Protein AF-E5VJX4-F1 (afdb_monomer)

pLDDT: mean 82.77, std 4.42, range [65.06, 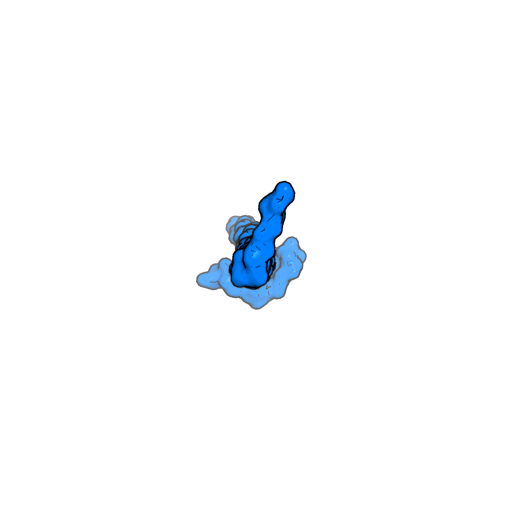88.44]

Sequence (79 aa):
MYKMSRDEKERYLYLREEMAVSDEVSRMRTAIKEGIKEGEKRGIKLTKKVFQLSQKGCTIAQIAEKCNIEESEVKEILE

Solvent-accessible surface area (backbone atoms only — not comparable to full-atom values): 4561 Å² total; per-residue (Å²): 132,92,76,77,51,75,67,56,51,51,53,52,50,52,53,50,51,53,51,51,54,52,50,52,55,49,50,54,54,48,54,52,53,51,53,50,54,52,50,51,56,51,50,54,52,50,52,54,49,51,53,56,40,50,75,71,68,52,52,65,65,60,46,17,67,75,68,74,46,55,59,66,60,55,45,68,75,73,108

Mean predicted aligned error: 10.11 Å

Nearest PDB structures (foldseek):
  2r0q-assembly1_F  TM=9.383E-01  e=3.292E-01  Staphylococcus aureus
  7bhy-assembly1_A  TM=9.254E-01  e=7.081E-01  Bacillus subtilis subsp. subtilis str. 168
  3g1c-assembly1_A-2  TM=8.272E-01  e=4.974E+00  Lachnospira eligens ATCC 27750
  3frw-assembly2_D  TM=8.044E-01  e=6.571E+00  Blautia obeum ATCC 29174
  6fal-assembly1_A  TM=7.138E-01  e=7.552E+00  Escherichia coli

Foldseek 3Di:
DDDDDPVRVVVVVVVVVVVVVVVVVVVVVVVVVVVVVVVVVVVVVLLVQLVVCVVVVDDLVVSCVVSVHDSVVSVVSVD

Structure (mmCIF, N/CA/C/O backbone):
data_AF-E5VJX4-F1
#
_entry.id   AF-E5VJX4-F1
#
loop_
_atom_site.group_PDB
_atom_site.id
_atom_site.type_symbol
_atom_site.label_atom_id
_atom_site.label_alt_id
_atom_site.label_comp_id
_atom_site.label_asym_id
_atom_site.label_entity_id
_atom_site.label_seq_id
_atom_site.pdbx_PDB_ins_code
_atom_site.Cartn_x
_atom_site.Cartn_y
_atom_site.Cartn_z
_atom_site.occupancy
_atom_site.B_iso_or_equiv
_atom_site.auth_seq_id
_atom_site.auth_comp_id
_atom_site.auth_asym_id
_atom_site.auth_atom_id
_atom_site.pdbx_PDB_model_num
ATOM 1 N N . MET A 1 1 ? 41.704 16.524 -32.664 1.00 65.06 1 MET A N 1
ATOM 2 C CA . MET A 1 1 ? 40.363 15.982 -32.343 1.00 65.06 1 MET A CA 1
ATOM 3 C C . MET A 1 1 ? 40.478 14.475 -32.225 1.00 65.06 1 MET A C 1
ATOM 5 O O . MET A 1 1 ? 40.920 13.852 -33.183 1.00 65.06 1 MET A O 1
ATOM 9 N N . TYR A 1 2 ? 40.139 13.905 -31.069 1.00 77.19 2 TYR A N 1
ATOM 10 C CA . TYR A 1 2 ? 40.103 12.452 -30.894 1.00 77.19 2 TYR A CA 1
ATOM 11 C C . TYR A 1 2 ? 38.951 11.874 -31.729 1.00 77.19 2 TYR A C 1
ATOM 13 O O . TYR A 1 2 ? 37.811 12.320 -31.595 1.00 77.19 2 TYR A O 1
ATOM 21 N N . LYS A 1 3 ? 39.247 10.935 -32.634 1.00 77.38 3 LYS A N 1
ATOM 22 C CA . LYS A 1 3 ? 38.238 10.204 -33.411 1.00 77.38 3 LYS A CA 1
ATOM 23 C C . LYS A 1 3 ? 38.162 8.795 -32.844 1.00 77.38 3 LYS A C 1
ATOM 25 O O . LYS A 1 3 ? 39.087 8.021 -33.053 1.00 77.38 3 LYS A O 1
ATOM 30 N N . MET A 1 4 ? 37.066 8.488 -32.154 1.00 78.44 4 MET A N 1
ATOM 31 C CA . MET A 1 4 ? 36.816 7.130 -31.674 1.00 78.44 4 MET A CA 1
ATOM 32 C C . MET A 1 4 ? 36.754 6.144 -32.841 1.00 78.44 4 MET A C 1
ATOM 34 O O . MET A 1 4 ? 36.101 6.426 -33.860 1.00 78.44 4 MET A O 1
ATOM 38 N N . SER A 1 5 ? 37.394 4.990 -32.655 1.00 85.44 5 SER A N 1
ATOM 39 C CA . SER A 1 5 ? 37.267 3.830 -33.533 1.00 85.44 5 SER A CA 1
ATOM 40 C C . SER A 1 5 ? 35.810 3.362 -33.601 1.00 85.44 5 SER A C 1
ATOM 42 O O . SER A 1 5 ? 34.988 3.668 -32.731 1.00 85.44 5 SER A O 1
ATOM 44 N N . ARG A 1 6 ? 35.471 2.610 -34.651 1.00 82.75 6 ARG A N 1
ATOM 45 C CA . ARG A 1 6 ? 34.138 2.018 -34.814 1.00 82.75 6 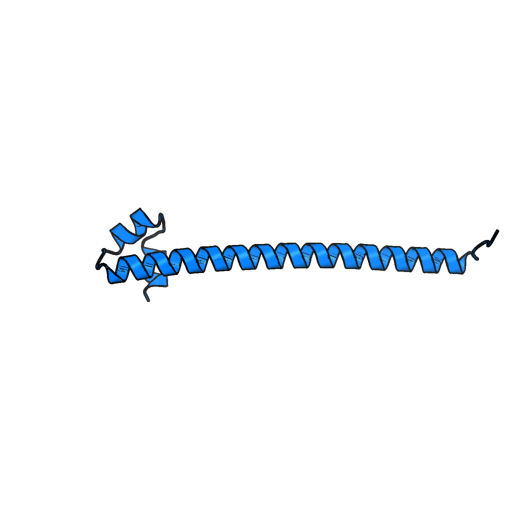ARG A CA 1
ATOM 46 C C . ARG A 1 6 ? 33.767 1.151 -33.602 1.00 82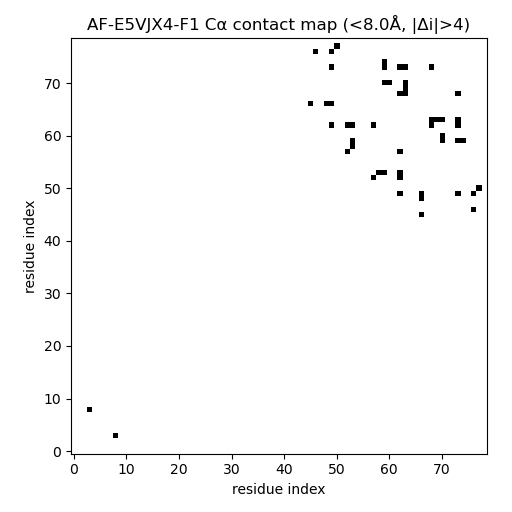.75 6 ARG A C 1
ATOM 48 O O . ARG A 1 6 ? 32.669 1.313 -33.082 1.00 82.75 6 ARG A O 1
ATOM 55 N N . ASP A 1 7 ? 34.722 0.378 -33.090 1.00 86.31 7 ASP A N 1
ATOM 56 C CA . ASP A 1 7 ? 34.533 -0.494 -31.922 1.00 86.31 7 ASP A CA 1
ATOM 57 C C . ASP A 1 7 ? 34.356 0.289 -30.612 1.00 86.31 7 ASP A C 1
ATOM 59 O O . ASP A 1 7 ? 33.585 -0.101 -29.739 1.00 86.31 7 ASP A O 1
ATOM 63 N N . GLU A 1 8 ? 35.042 1.427 -30.459 1.00 85.25 8 GLU A N 1
ATOM 64 C CA . GLU A 1 8 ? 34.882 2.292 -29.281 1.00 85.25 8 GLU A CA 1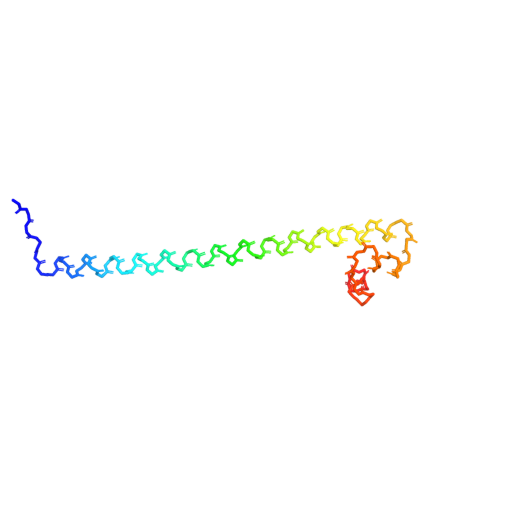
ATOM 65 C C . GLU A 1 8 ? 33.497 2.945 -29.254 1.00 85.25 8 GLU A C 1
ATOM 67 O O . GLU A 1 8 ? 32.881 3.053 -28.194 1.00 85.25 8 GLU A O 1
ATOM 72 N N . LYS A 1 9 ? 32.978 3.339 -30.425 1.00 85.06 9 LYS A N 1
ATOM 73 C CA . LYS A 1 9 ? 31.610 3.858 -30.552 1.00 85.06 9 LYS A CA 1
ATOM 74 C C . LYS A 1 9 ? 30.577 2.795 -30.211 1.00 85.06 9 LYS A C 1
ATOM 76 O O . LYS A 1 9 ? 29.612 3.104 -29.524 1.00 85.06 9 LYS A O 1
ATOM 81 N N . GLU A 1 10 ? 30.782 1.569 -30.675 1.00 86.00 10 GLU A N 1
ATOM 82 C CA . GLU A 1 10 ? 29.872 0.453 -30.423 1.00 86.00 10 GLU A CA 1
ATOM 83 C C . GLU A 1 10 ? 29.853 0.067 -28.938 1.00 86.00 10 GLU A C 1
ATOM 85 O O . GLU A 1 10 ? 28.782 -0.034 -28.344 1.00 86.00 10 GLU A O 1
ATOM 90 N N . ARG A 1 11 ? 31.024 0.006 -28.288 1.00 86.00 11 ARG A N 1
ATOM 91 C CA . ARG A 1 11 ? 31.125 -0.171 -26.828 1.00 86.00 11 ARG A CA 1
ATOM 92 C C . ARG A 1 11 ? 30.441 0.949 -26.048 1.00 86.00 11 ARG A C 1
ATOM 94 O O . ARG A 1 11 ? 29.779 0.681 -25.051 1.00 86.00 11 ARG A O 1
ATOM 101 N N . TYR A 1 12 ? 30.599 2.197 -26.486 1.00 87.56 12 TYR A N 1
ATOM 102 C CA . TYR A 1 12 ? 29.957 3.338 -25.837 1.00 87.56 12 TYR A CA 1
ATOM 103 C C . TYR A 1 12 ? 28.429 3.302 -25.980 1.00 87.56 12 TYR A C 1
ATOM 105 O O . TYR A 1 12 ? 27.716 3.605 -25.024 1.00 87.56 12 TYR A O 1
ATOM 113 N N . LEU A 1 13 ? 27.924 2.918 -27.156 1.00 86.56 13 LEU A N 1
ATOM 114 C CA . LEU A 1 13 ? 26.491 2.749 -27.401 1.00 86.56 13 LEU A CA 1
ATOM 115 C C . LEU A 1 13 ? 25.908 1.641 -26.522 1.00 86.56 13 LEU A C 1
ATOM 117 O O . LEU A 1 13 ? 24.933 1.896 -25.822 1.00 86.56 13 LEU A O 1
ATOM 121 N N . TYR A 1 14 ? 26.561 0.479 -26.474 1.00 85.69 14 TYR A N 1
ATOM 122 C CA . TYR A 1 14 ? 26.146 -0.639 -25.626 1.00 85.69 14 TYR A CA 1
ATOM 123 C C . TYR A 1 14 ? 26.092 -0.250 -24.139 1.00 85.69 14 TYR A C 1
ATOM 125 O O . TYR A 1 14 ? 25.082 -0.455 -23.472 1.00 85.69 14 TYR A O 1
ATOM 133 N N . LEU A 1 15 ? 27.139 0.410 -23.626 1.00 86.94 15 LEU A N 1
ATOM 134 C CA . LEU A 1 15 ? 27.175 0.865 -22.232 1.00 86.94 15 LEU A CA 1
ATOM 135 C C . LEU A 1 15 ? 26.062 1.881 -21.927 1.00 86.94 15 LEU A C 1
ATOM 137 O O . LEU A 1 15 ? 25.481 1.876 -20.843 1.00 86.94 15 LEU A O 1
ATOM 141 N N . ARG A 1 16 ? 25.754 2.771 -22.877 1.00 88.00 16 ARG A N 1
ATOM 142 C CA . ARG A 1 16 ? 24.664 3.743 -22.740 1.00 88.00 16 ARG A CA 1
ATOM 143 C C . ARG A 1 16 ? 23.298 3.061 -22.701 1.00 88.00 16 ARG A C 1
ATOM 145 O O . ARG A 1 16 ? 22.449 3.483 -21.919 1.00 88.00 16 ARG A O 1
ATOM 152 N N . GLU A 1 17 ? 23.092 2.044 -23.530 1.00 83.88 17 GLU A N 1
ATOM 153 C CA . GLU A 1 17 ? 21.869 1.241 -23.531 1.00 83.88 17 GLU A CA 1
ATOM 154 C C . GLU A 1 17 ? 21.710 0.483 -22.208 1.00 83.88 17 GLU A C 1
ATOM 156 O O . GLU A 1 17 ? 20.654 0.578 -21.585 1.00 83.88 17 GLU A O 1
ATOM 161 N N . GLU A 1 18 ? 22.765 -0.164 -21.702 1.00 85.69 18 GLU A N 1
ATOM 162 C CA . GLU A 1 18 ? 22.728 -0.837 -20.396 1.00 85.69 18 GLU A CA 1
ATOM 163 C C . GLU A 1 18 ? 22.421 0.127 -19.241 1.00 85.69 18 GLU A C 1
ATOM 165 O O . GLU A 1 18 ? 21.605 -0.189 -18.370 1.00 85.69 18 GLU A O 1
ATOM 170 N N . MET A 1 19 ? 23.026 1.321 -19.233 1.00 87.12 19 MET A N 1
ATOM 171 C CA . MET A 1 19 ? 22.737 2.337 -18.214 1.00 87.12 19 MET A CA 1
ATOM 172 C C . MET A 1 19 ? 21.284 2.816 -18.277 1.00 87.12 19 MET A C 1
ATOM 174 O O . MET A 1 19 ? 20.647 2.939 -17.233 1.00 87.12 19 MET A O 1
ATOM 178 N N . ALA A 1 20 ? 20.738 3.037 -19.478 1.00 83.69 20 ALA A N 1
ATOM 179 C CA . ALA A 1 20 ? 19.343 3.438 -19.644 1.00 83.69 20 ALA A CA 1
ATOM 180 C C . ALA A 1 20 ? 18.378 2.366 -19.112 1.00 83.69 20 ALA A C 1
ATOM 182 O O . ALA A 1 20 ? 17.466 2.682 -18.347 1.00 83.69 20 ALA A O 1
ATOM 183 N N . VAL A 1 21 ? 18.629 1.092 -19.433 1.00 82.25 21 VAL A N 1
ATOM 184 C CA . VAL A 1 21 ? 17.837 -0.040 -18.927 1.00 82.25 21 VAL A CA 1
ATOM 185 C C . VAL A 1 21 ? 17.931 -0.139 -17.401 1.00 82.25 21 VAL A C 1
ATOM 187 O O . VAL A 1 21 ? 16.920 -0.315 -16.718 1.00 82.25 21 VAL A O 1
ATOM 190 N N . SER A 1 22 ? 19.131 0.013 -16.835 1.00 82.88 22 SER A N 1
ATOM 191 C CA . SER A 1 22 ? 19.342 -0.016 -15.383 1.00 82.88 22 SER A CA 1
ATOM 192 C C . SER A 1 22 ? 18.609 1.120 -14.658 1.00 82.88 22 SER A C 1
ATOM 194 O O . SER A 1 22 ? 17.997 0.899 -13.603 1.00 82.88 22 SER A O 1
ATOM 196 N N . ASP A 1 23 ? 18.634 2.330 -15.216 1.00 84.88 23 ASP A N 1
ATOM 197 C CA . ASP A 1 23 ? 17.935 3.492 -14.667 1.00 84.88 23 ASP A CA 1
ATOM 198 C C . ASP A 1 23 ? 16.415 3.301 -14.692 1.00 84.88 23 ASP A C 1
ATOM 200 O O . ASP A 1 23 ? 15.741 3.579 -13.695 1.00 84.88 23 ASP A O 1
ATOM 204 N N . GLU A 1 24 ? 15.860 2.778 -15.787 1.00 82.81 24 GLU A N 1
ATOM 205 C CA . GLU A 1 24 ? 14.429 2.472 -15.899 1.00 82.81 24 GLU A CA 1
ATOM 206 C C . GLU A 1 24 ? 13.988 1.428 -14.866 1.00 82.81 24 GLU A C 1
ATOM 208 O O . GLU A 1 24 ? 13.029 1.653 -14.119 1.00 82.81 24 GLU A O 1
ATOM 213 N N . VAL A 1 25 ? 14.739 0.331 -14.732 1.00 85.38 25 VAL A N 1
ATOM 214 C CA . VAL A 1 25 ? 14.476 -0.708 -13.723 1.00 85.38 25 VAL A CA 1
ATOM 215 C C . VAL A 1 25 ? 14.539 -0.128 -12.309 1.00 85.38 25 VAL A C 1
ATOM 217 O O . VAL A 1 25 ? 13.707 -0.454 -11.455 1.00 85.38 25 VAL A O 1
ATOM 220 N N . SER A 1 26 ? 15.500 0.754 -12.042 1.00 82.94 26 SER A N 1
ATOM 221 C CA . SER A 1 26 ? 15.661 1.394 -10.735 1.00 82.94 26 SER A CA 1
ATOM 222 C C . SER A 1 26 ? 14.504 2.341 -10.407 1.00 82.94 26 SER A C 1
ATOM 224 O O . SER A 1 26 ? 14.000 2.324 -9.278 1.00 82.94 26 SER A O 1
ATOM 226 N N . ARG A 1 27 ? 14.013 3.110 -11.388 1.00 84.88 27 ARG A N 1
ATOM 227 C CA . ARG A 1 27 ? 12.817 3.957 -11.233 1.00 84.88 27 ARG A CA 1
ATOM 228 C C . ARG A 1 27 ? 11.577 3.127 -10.934 1.00 84.88 27 ARG A C 1
ATOM 230 O O . ARG A 1 27 ? 10.881 3.417 -9.963 1.00 84.88 27 ARG A O 1
ATOM 237 N N . MET A 1 28 ? 11.339 2.062 -11.700 1.00 85.38 28 MET A N 1
ATOM 238 C CA . MET A 1 28 ? 10.193 1.175 -11.478 1.00 85.38 28 MET A CA 1
ATOM 239 C C . MET A 1 28 ? 10.237 0.532 -10.089 1.00 85.38 28 MET A C 1
ATOM 241 O O . MET A 1 28 ? 9.244 0.550 -9.363 1.00 85.38 28 MET A O 1
ATOM 245 N N . ARG A 1 29 ? 11.403 0.025 -9.668 1.00 85.31 29 ARG A N 1
ATOM 246 C CA . ARG A 1 29 ? 11.588 -0.537 -8.319 1.00 85.31 29 ARG A CA 1
ATOM 247 C C . ARG A 1 29 ? 11.308 0.486 -7.222 1.00 85.31 29 ARG A C 1
ATOM 249 O O . ARG A 1 29 ? 10.754 0.121 -6.187 1.00 85.31 29 ARG A O 1
ATOM 256 N N . THR A 1 30 ? 11.699 1.740 -7.428 1.00 85.44 30 THR A N 1
ATOM 257 C CA . THR A 1 30 ? 11.471 2.816 -6.457 1.00 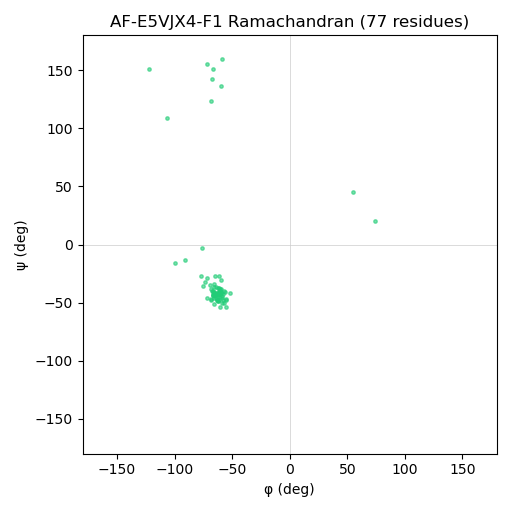85.44 30 THR A CA 1
ATOM 258 C C . THR A 1 30 ? 9.987 3.146 -6.354 1.00 85.44 30 THR A C 1
ATOM 260 O O . THR A 1 30 ? 9.455 3.124 -5.248 1.00 85.44 30 THR A O 1
ATOM 263 N N . ALA A 1 31 ? 9.298 3.313 -7.485 1.00 86.75 31 ALA A N 1
ATOM 264 C CA . ALA A 1 31 ? 7.857 3.559 -7.518 1.00 86.75 31 ALA A CA 1
ATOM 265 C C . ALA A 1 31 ? 7.059 2.437 -6.829 1.00 86.75 31 ALA A C 1
ATOM 267 O O . ALA A 1 31 ? 6.165 2.708 -6.029 1.00 86.75 31 ALA A O 1
ATOM 268 N N . ILE A 1 32 ? 7.427 1.171 -7.064 1.00 87.06 32 ILE A N 1
ATOM 269 C CA . ILE A 1 32 ? 6.802 0.023 -6.389 1.00 87.06 32 ILE A CA 1
ATOM 270 C C . ILE A 1 32 ? 7.045 0.087 -4.876 1.00 87.06 32 ILE A C 1
ATOM 272 O O . ILE A 1 32 ? 6.109 -0.055 -4.091 1.00 87.06 32 ILE A O 1
ATOM 276 N N . LYS A 1 33 ? 8.290 0.327 -4.445 1.00 88.38 33 LYS A N 1
ATOM 277 C CA . LYS A 1 33 ? 8.630 0.429 -3.016 1.00 88.38 33 LYS A CA 1
ATOM 278 C C . LYS A 1 33 ? 7.888 1.569 -2.322 1.00 88.38 33 LYS A C 1
ATOM 280 O O . LYS A 1 33 ? 7.476 1.408 -1.177 1.00 88.38 33 LYS A O 1
ATOM 285 N N . GLU A 1 34 ? 7.743 2.712 -2.981 1.00 86.19 34 GLU A N 1
ATOM 286 C CA . GLU A 1 34 ? 6.992 3.849 -2.448 1.00 86.19 34 GLU A CA 1
ATOM 287 C C . GLU A 1 34 ? 5.499 3.533 -2.342 1.00 86.19 34 GLU A C 1
ATOM 289 O O . GLU A 1 34 ? 4.916 3.765 -1.283 1.00 86.19 34 GLU A O 1
ATOM 294 N N . GLY A 1 35 ? 4.913 2.901 -3.363 1.00 86.75 35 GLY A N 1
ATOM 295 C CA . GLY A 1 35 ? 3.523 2.440 -3.331 1.00 86.75 35 GLY A CA 1
ATOM 296 C C . GLY A 1 35 ? 3.243 1.461 -2.186 1.00 86.75 35 GLY A C 1
ATOM 297 O O . GLY A 1 35 ? 2.271 1.637 -1.452 1.00 86.75 35 GLY A O 1
ATOM 298 N N . ILE A 1 36 ? 4.132 0.484 -1.965 1.00 88.44 36 ILE A N 1
ATOM 299 C CA . ILE A 1 36 ? 4.025 -0.462 -0.839 1.00 88.44 36 ILE A CA 1
ATOM 300 C C . ILE A 1 36 ? 4.107 0.284 0.498 1.00 88.44 36 ILE A C 1
ATOM 302 O O . ILE A 1 36 ? 3.238 0.112 1.350 1.00 88.44 36 ILE A O 1
ATOM 306 N N . LYS A 1 37 ? 5.094 1.175 0.669 1.00 88.06 37 LYS A N 1
ATOM 307 C CA . LYS A 1 37 ? 5.247 1.970 1.900 1.00 88.06 37 LYS A CA 1
ATOM 308 C C . LYS A 1 37 ? 4.035 2.855 2.186 1.00 88.06 37 LYS A C 1
ATOM 310 O O . LYS A 1 37 ? 3.679 3.052 3.350 1.00 88.06 37 LYS A O 1
ATOM 315 N N . GLU A 1 38 ? 3.420 3.440 1.161 1.00 86.88 38 GLU A N 1
ATOM 316 C CA . GLU A 1 38 ? 2.182 4.198 1.332 1.00 86.88 38 GLU A CA 1
ATOM 317 C C . GLU A 1 38 ? 1.015 3.304 1.744 1.00 86.88 38 GLU A C 1
ATOM 319 O O . GLU A 1 38 ? 0.277 3.671 2.663 1.00 86.88 38 GLU A O 1
ATOM 324 N N . GLY A 1 39 ? 0.873 2.136 1.113 1.00 86.38 39 GLY A N 1
ATOM 325 C CA . GLY A 1 39 ? -0.132 1.134 1.462 1.00 86.38 39 GLY A CA 1
ATOM 326 C C . GLY A 1 39 ? -0.016 0.690 2.920 1.00 86.38 39 GLY A C 1
ATOM 327 O O . GLY A 1 39 ? -0.984 0.798 3.672 1.00 86.38 39 GLY A O 1
ATOM 328 N N . GLU A 1 40 ? 1.187 0.314 3.359 1.00 86.50 40 GLU A N 1
ATOM 329 C CA . GLU A 1 40 ? 1.471 -0.073 4.747 1.00 86.50 40 GLU A CA 1
ATOM 330 C C . GLU A 1 40 ? 1.132 1.050 5.734 1.00 86.50 40 GLU A C 1
ATOM 332 O O . GLU A 1 40 ? 0.453 0.827 6.737 1.00 86.50 40 GLU A O 1
ATOM 337 N N . LYS A 1 41 ? 1.537 2.294 5.443 1.00 87.56 41 LYS A N 1
ATOM 338 C CA . LYS A 1 41 ? 1.210 3.446 6.299 1.00 87.56 41 LYS A CA 1
ATOM 339 C C . LYS A 1 41 ? -0.295 3.684 6.409 1.00 87.56 41 LYS A C 1
ATOM 341 O O . LYS A 1 41 ? -0.758 4.096 7.477 1.00 87.56 41 LYS A O 1
ATOM 346 N N . ARG A 1 42 ? -1.053 3.491 5.324 1.00 84.88 42 ARG A N 1
ATOM 347 C CA . ARG A 1 42 ? -2.519 3.614 5.337 1.00 84.88 42 ARG A CA 1
ATOM 348 C C . ARG A 1 42 ? -3.139 2.484 6.157 1.00 84.88 42 ARG A C 1
ATOM 350 O O . ARG A 1 42 ? -3.917 2.792 7.057 1.00 84.88 42 ARG A O 1
ATOM 357 N N . GLY A 1 43 ? -2.713 1.239 5.940 1.00 86.25 43 GLY A N 1
ATOM 358 C CA . GLY A 1 43 ? -3.152 0.072 6.712 1.00 86.25 43 GLY A CA 1
ATOM 359 C C . GLY A 1 43 ? -2.929 0.253 8.214 1.00 86.25 43 GLY A C 1
ATOM 360 O O . GLY A 1 43 ? -3.884 0.244 8.983 1.00 86.25 43 GLY A O 1
ATOM 361 N N . ILE A 1 44 ? -1.702 0.586 8.632 1.00 86.44 44 ILE A N 1
ATOM 362 C CA . ILE A 1 44 ? -1.360 0.810 10.049 1.00 86.44 44 ILE A CA 1
ATOM 363 C C . ILE A 1 44 ? -2.232 1.907 10.680 1.00 86.44 44 ILE A C 1
ATOM 365 O O . ILE A 1 44 ? -2.659 1.784 11.829 1.00 86.44 44 ILE A O 1
ATOM 369 N N . LYS A 1 45 ? -2.513 2.998 9.954 1.00 87.62 45 LYS A N 1
ATOM 370 C CA . LYS A 1 45 ? -3.392 4.070 10.453 1.00 87.62 45 LYS A CA 1
ATOM 371 C C . LYS A 1 45 ? -4.832 3.594 10.641 1.00 87.62 45 LYS A C 1
ATOM 373 O O . LYS A 1 45 ? -5.450 3.995 11.628 1.00 87.62 45 LYS A O 1
ATOM 378 N N . LEU A 1 46 ? -5.359 2.794 9.715 1.00 84.75 46 LEU A N 1
ATOM 379 C CA . LEU A 1 46 ? -6.708 2.232 9.810 1.00 84.75 46 LEU A CA 1
ATOM 380 C C . LEU A 1 46 ? -6.798 1.266 10.991 1.00 84.75 46 LEU A C 1
ATOM 382 O O . LEU A 1 46 ? -7.611 1.492 11.884 1.00 84.75 46 LEU A O 1
ATOM 386 N N . THR A 1 47 ? -5.879 0.305 11.087 1.00 84.75 47 THR A N 1
ATOM 387 C CA . THR A 1 47 ? -5.791 -0.639 12.209 1.00 84.75 47 THR A CA 1
ATOM 388 C C . THR A 1 47 ? -5.692 0.092 13.547 1.00 84.75 47 THR A C 1
ATOM 390 O O . THR A 1 47 ? -6.454 -0.182 14.470 1.00 84.7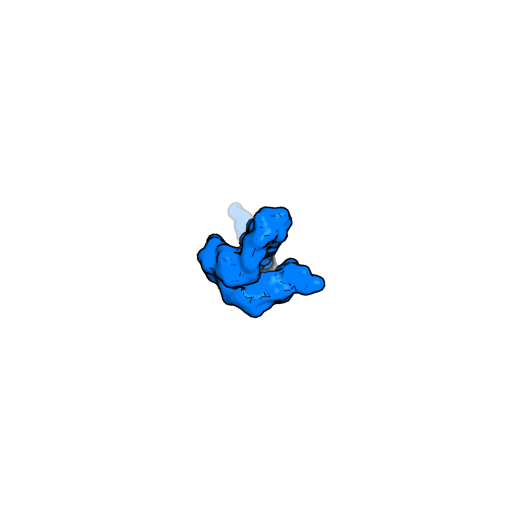5 47 THR A O 1
ATOM 393 N N . LYS A 1 48 ? -4.830 1.113 13.655 1.00 87.25 48 LYS A N 1
ATOM 394 C CA . LYS A 1 48 ? -4.702 1.911 14.884 1.00 87.25 48 LYS A CA 1
ATOM 395 C C . LYS A 1 48 ? -6.007 2.617 15.266 1.00 87.25 48 LYS A C 1
ATOM 397 O O . LYS A 1 48 ? -6.328 2.677 16.452 1.00 87.25 48 LYS A O 1
ATOM 402 N N . LYS A 1 49 ? -6.758 3.151 14.296 1.00 85.00 49 LYS A N 1
ATOM 403 C CA . LYS A 1 49 ? -8.078 3.752 14.550 1.00 85.00 49 LYS A CA 1
ATOM 404 C C . LYS A 1 49 ? -9.093 2.704 15.008 1.00 85.00 49 LYS A C 1
ATOM 406 O O . LYS A 1 49 ? -9.795 2.963 15.981 1.00 85.00 49 LYS A O 1
ATOM 411 N N . VAL A 1 50 ? -9.132 1.538 14.360 1.00 84.56 50 VAL A N 1
ATOM 412 C CA . VAL A 1 50 ? -10.011 0.417 14.730 1.00 84.56 50 VAL A CA 1
ATOM 413 C C . VAL A 1 50 ? -9.734 -0.030 16.167 1.00 84.56 50 VAL A C 1
ATOM 415 O O . VAL A 1 50 ? -10.649 -0.024 16.987 1.00 84.56 50 VAL A O 1
ATOM 418 N N . PHE A 1 51 ? -8.470 -0.269 16.531 1.00 84.00 51 PHE A N 1
ATOM 419 C CA . PHE A 1 51 ? -8.089 -0.615 17.906 1.00 84.00 51 PHE A CA 1
ATOM 420 C C . PHE A 1 51 ? -8.465 0.472 18.922 1.00 84.00 51 PHE A C 1
ATOM 422 O O . PHE A 1 51 ? -8.956 0.163 20.006 1.00 84.00 51 PHE A O 1
ATOM 429 N N . GLN A 1 52 ? -8.272 1.754 18.590 1.00 85.56 52 GLN A N 1
ATOM 430 C CA . GLN A 1 52 ? -8.675 2.860 19.466 1.00 85.56 52 GLN A CA 1
ATOM 431 C C . GLN A 1 52 ? -10.191 2.928 19.677 1.00 85.56 52 GLN A C 1
ATOM 433 O O . GLN A 1 52 ? -10.635 3.291 20.764 1.00 85.56 52 GLN A O 1
ATOM 438 N N . LEU A 1 53 ? -10.989 2.626 18.653 1.00 83.62 53 LEU A N 1
ATOM 439 C CA . LEU A 1 53 ? -12.447 2.594 18.765 1.00 83.62 53 LEU A CA 1
ATOM 440 C C . LEU A 1 53 ? -12.927 1.343 19.512 1.00 83.62 53 LEU A C 1
ATOM 442 O O . LEU A 1 53 ? -13.841 1.448 20.326 1.00 83.62 53 LEU A O 1
ATOM 446 N N . SER A 1 54 ? -12.258 0.204 19.319 1.00 81.00 54 SER A N 1
ATOM 447 C CA . SER A 1 54 ? -12.521 -1.026 20.068 1.00 81.00 54 SER A CA 1
ATOM 448 C C . SER A 1 54 ? -12.245 -0.849 21.564 1.00 81.00 54 SER A C 1
ATOM 450 O O . SER A 1 54 ? -13.064 -1.240 22.388 1.00 81.00 54 SER A O 1
ATOM 452 N N . GLN A 1 55 ? -11.144 -0.187 21.942 1.00 82.50 55 GLN A N 1
ATOM 453 C CA . GLN A 1 55 ? -10.843 0.124 23.350 1.00 82.50 55 GLN A CA 1
ATOM 454 C C . GLN A 1 55 ? -11.858 1.081 23.988 1.00 82.50 55 GLN A C 1
ATOM 456 O O . GLN A 1 55 ? -12.069 1.041 25.196 1.00 82.50 55 GLN A O 1
ATOM 461 N N . LYS A 1 56 ? -12.506 1.937 23.189 1.00 83.69 56 LYS A N 1
ATOM 462 C CA . LYS A 1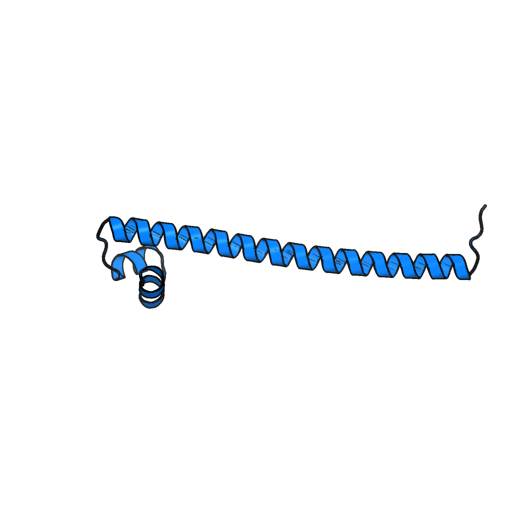 56 ? -13.591 2.814 23.656 1.00 83.69 56 LYS A CA 1
ATOM 463 C C . LYS A 1 56 ? -14.918 2.070 23.858 1.00 83.69 56 LYS A C 1
ATOM 465 O O . LYS A 1 56 ? -15.881 2.700 24.282 1.00 83.69 56 LYS A O 1
ATOM 470 N N . GLY A 1 57 ? -14.982 0.771 23.552 1.00 80.50 57 GLY A N 1
ATOM 471 C CA . GLY A 1 57 ? -16.199 -0.033 23.652 1.00 80.50 57 GLY A CA 1
ATOM 472 C C . GLY A 1 57 ? -17.219 0.242 22.543 1.00 80.50 57 GLY A C 1
ATOM 473 O O . GLY A 1 57 ? -18.400 -0.041 22.726 1.00 80.50 57 GLY A O 1
ATOM 474 N N . CYS A 1 58 ? -16.800 0.819 21.407 1.00 76.44 58 CYS A N 1
ATOM 475 C CA . CYS A 1 58 ? -17.682 0.974 20.247 1.00 76.44 58 CYS A CA 1
ATOM 476 C C . CYS A 1 58 ? -18.019 -0.395 19.639 1.00 76.44 58 CYS A C 1
ATOM 478 O O . CYS A 1 58 ? -17.165 -1.276 19.559 1.00 76.44 58 CYS A O 1
ATOM 480 N N . THR A 1 59 ? -19.257 -0.560 19.173 1.00 79.94 59 THR A N 1
ATOM 481 C CA . THR A 1 59 ? -19.689 -1.776 18.471 1.00 79.94 59 THR A CA 1
ATOM 482 C C . THR A 1 59 ? -19.070 -1.853 17.075 1.00 79.94 59 THR A C 1
ATOM 484 O O . THR A 1 59 ? -18.746 -0.829 16.473 1.00 79.94 59 THR A O 1
ATOM 487 N N . ILE A 1 60 ? -18.943 -3.070 16.538 1.00 77.62 60 ILE A N 1
ATOM 488 C CA . ILE A 1 60 ? -18.345 -3.349 15.218 1.00 77.62 60 ILE A CA 1
ATOM 489 C C . ILE A 1 60 ? -18.996 -2.489 14.118 1.00 77.62 60 ILE A C 1
ATOM 491 O O . ILE A 1 60 ? -18.284 -1.869 13.333 1.00 77.62 60 ILE A O 1
ATOM 495 N N . ALA A 1 61 ? -20.325 -2.336 14.147 1.00 77.44 61 ALA A N 1
ATOM 496 C CA . ALA A 1 61 ? -21.077 -1.486 13.218 1.00 77.44 61 ALA A CA 1
ATOM 497 C C . ALA A 1 61 ? -20.678 0.004 13.288 1.00 77.44 61 ALA A C 1
ATOM 499 O O . ALA A 1 61 ? -20.511 0.660 12.264 1.00 77.44 61 ALA A O 1
ATOM 500 N N . GLN A 1 62 ? -20.448 0.548 14.490 1.00 78.50 62 GLN A N 1
ATOM 501 C CA . GLN A 1 62 ? -20.010 1.943 14.655 1.00 78.50 62 GLN A CA 1
ATOM 502 C C . GLN A 1 62 ? -18.560 2.160 14.209 1.00 78.50 62 GLN A C 1
ATOM 504 O O . GLN A 1 62 ? -18.184 3.271 13.831 1.00 78.50 62 GLN A O 1
ATOM 509 N N . ILE A 1 63 ? -17.722 1.125 14.303 1.00 80.12 63 ILE A N 1
ATOM 510 C CA . ILE A 1 63 ? -16.345 1.163 13.804 1.00 80.12 63 ILE A CA 1
ATOM 511 C C . ILE A 1 63 ? -16.355 1.135 12.276 1.00 80.12 63 ILE A C 1
ATOM 513 O O . ILE A 1 63 ? -15.693 1.973 11.669 1.00 80.12 63 ILE A O 1
ATOM 517 N N . ALA A 1 64 ? -17.146 0.243 11.676 1.00 79.81 64 ALA A N 1
ATOM 518 C CA . ALA A 1 64 ? -17.346 0.152 10.232 1.00 79.81 64 ALA A CA 1
ATOM 519 C C . ALA A 1 64 ? -17.829 1.489 9.646 1.00 79.81 64 ALA A C 1
ATOM 521 O O . ALA A 1 64 ? -17.214 2.016 8.722 1.00 79.81 64 ALA A O 1
ATOM 522 N N . GLU A 1 65 ? -18.832 2.116 10.266 1.00 80.56 65 GLU A N 1
ATOM 523 C CA . GLU A 1 65 ? -19.368 3.412 9.834 1.00 80.56 65 GLU A CA 1
ATOM 524 C C . GLU A 1 65 ? -18.344 4.558 9.974 1.00 80.56 65 GLU A C 1
ATOM 526 O O . GLU A 1 65 ? -18.182 5.378 9.072 1.00 80.56 65 GLU A O 1
ATOM 531 N N . LYS A 1 66 ? -17.581 4.606 11.077 1.00 79.94 66 LY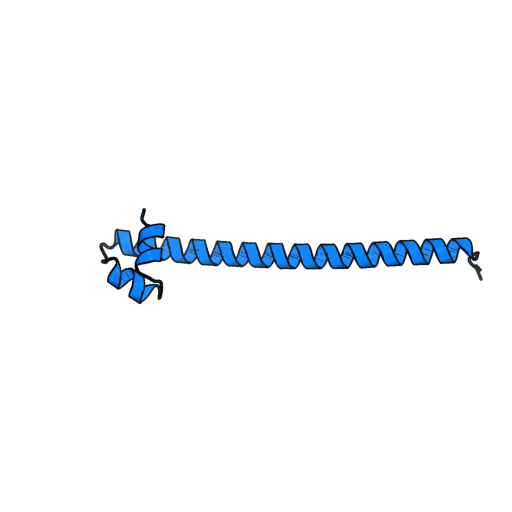S A N 1
ATOM 532 C CA . LYS A 1 66 ? -16.560 5.652 11.300 1.00 79.94 66 LYS A CA 1
ATOM 533 C C . LYS A 1 66 ? -15.309 5.482 10.448 1.00 79.94 66 LYS A C 1
ATOM 535 O O . LYS A 1 66 ? -14.639 6.470 10.138 1.00 79.94 66 LYS A O 1
ATOM 540 N N . CYS A 1 67 ? -14.935 4.243 10.156 1.00 76.25 67 CYS A N 1
ATOM 541 C CA . CYS A 1 67 ? -13.771 3.934 9.341 1.00 76.25 67 CYS A CA 1
ATOM 542 C C . CYS A 1 67 ? -14.120 3.826 7.850 1.00 76.25 67 CYS A C 1
ATOM 544 O O . CYS A 1 67 ? -13.200 3.909 7.040 1.00 76.25 67 CYS A O 1
ATOM 546 N N . ASN A 1 68 ? -15.409 3.750 7.502 1.00 79.94 68 ASN A N 1
ATOM 547 C CA . ASN A 1 68 ? -15.927 3.505 6.156 1.00 79.94 68 ASN A CA 1
ATOM 548 C C . ASN A 1 68 ? -15.344 2.218 5.544 1.00 79.94 68 ASN A C 1
ATOM 550 O O . ASN A 1 68 ? -14.869 2.212 4.410 1.00 79.94 68 ASN A O 1
ATOM 554 N N . ILE A 1 69 ? -15.323 1.170 6.367 1.00 79.12 69 ILE A N 1
ATOM 555 C CA . ILE A 1 69 ? -14.767 -0.165 6.111 1.00 79.12 69 ILE A CA 1
ATOM 556 C C . ILE A 1 69 ? -15.918 -1.166 6.306 1.00 79.12 69 ILE A C 1
ATOM 558 O O . ILE A 1 69 ? -16.824 -0.889 7.098 1.00 79.12 69 ILE A O 1
ATOM 562 N N . GLU A 1 70 ? -15.909 -2.313 5.626 1.00 79.19 70 GLU A N 1
ATOM 563 C CA . GLU A 1 70 ? -16.909 -3.354 5.882 1.00 79.19 70 GLU A CA 1
ATOM 564 C C . GLU A 1 70 ? -16.776 -3.974 7.287 1.00 79.19 70 GLU A C 1
ATOM 566 O O . GLU A 1 70 ? -15.692 -4.070 7.865 1.00 79.19 70 GLU A O 1
ATOM 571 N N . GLU A 1 71 ? -17.891 -4.452 7.850 1.00 77.00 71 GLU A N 1
ATOM 572 C CA . GLU A 1 71 ? -17.883 -5.155 9.143 1.00 77.00 71 GLU A CA 1
ATOM 573 C C . GLU A 1 71 ? -17.046 -6.448 9.117 1.00 77.00 71 GLU A C 1
ATOM 575 O O . GLU A 1 71 ? -16.536 -6.867 10.156 1.00 77.00 71 GLU A O 1
ATOM 580 N N . SER A 1 72 ? -16.907 -7.070 7.943 1.00 75.88 72 SER A N 1
ATOM 581 C CA . SER A 1 72 ? -16.030 -8.216 7.661 1.00 75.88 72 SER A CA 1
ATOM 582 C C . SER A 1 72 ? -14.563 -7.863 7.916 1.00 75.88 72 SER A C 1
ATOM 584 O O . SER A 1 72 ? -13.911 -8.502 8.735 1.00 75.88 72 SER A O 1
ATOM 586 N N . GLU A 1 73 ? -14.073 -6.788 7.305 1.00 77.38 73 GLU A N 1
ATOM 587 C CA . GLU A 1 73 ? -12.701 -6.298 7.468 1.00 77.38 73 GLU A CA 1
ATOM 588 C C . GLU A 1 73 ? -12.437 -5.807 8.904 1.00 77.38 73 GLU A C 1
ATOM 590 O O . GLU A 1 73 ? -11.347 -5.988 9.441 1.00 77.38 73 GLU A O 1
ATOM 595 N N . VAL A 1 74 ? -13.432 -5.219 9.582 1.00 77.56 74 VAL A N 1
ATOM 596 C CA . VAL A 1 74 ? -13.294 -4.854 11.006 1.00 77.56 74 VAL A CA 1
ATOM 597 C C . VAL A 1 74 ? -13.144 -6.096 11.889 1.00 77.56 74 VAL A C 1
ATOM 599 O O . VAL A 1 74 ? -12.381 -6.049 12.854 1.00 77.56 74 VAL A O 1
ATOM 602 N N . LYS A 1 75 ? -13.837 -7.199 11.572 1.00 78.62 75 LYS A N 1
ATOM 603 C CA . LYS A 1 75 ? -13.643 -8.485 12.259 1.00 78.62 75 LYS A CA 1
ATOM 604 C C . LYS A 1 75 ? -12.254 -9.053 11.986 1.00 78.62 75 LYS A C 1
ATOM 606 O O . LYS A 1 75 ? -11.581 -9.377 12.951 1.00 78.62 75 LYS A O 1
ATOM 611 N N . GLU A 1 76 ? -11.791 -9.060 10.737 1.00 80.62 76 GLU A N 1
ATOM 612 C CA . GLU A 1 76 ? -10.433 -9.519 10.389 1.00 80.62 76 GLU A CA 1
ATOM 613 C C . GLU A 1 76 ? -9.322 -8.715 11.085 1.00 80.62 76 GLU A C 1
ATOM 615 O O . GLU A 1 76 ? -8.253 -9.244 11.364 1.00 80.62 76 GLU A O 1
ATOM 620 N N . ILE A 1 77 ? -9.549 -7.429 11.377 1.00 77.81 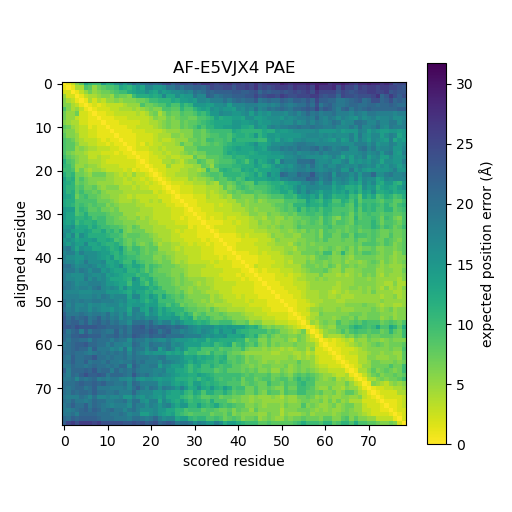77 ILE A N 1
ATOM 621 C CA . ILE A 1 77 ? -8.582 -6.588 12.101 1.00 77.81 77 ILE A CA 1
ATOM 622 C C . ILE A 1 77 ? -8.569 -6.877 13.615 1.00 77.81 77 ILE A C 1
ATOM 624 O O . ILE A 1 77 ? -7.568 -6.595 14.281 1.00 77.81 77 ILE A O 1
ATOM 628 N N . LEU A 1 78 ? -9.690 -7.345 14.172 1.00 73.75 78 LEU A N 1
ATOM 629 C CA . LEU A 1 78 ? -9.874 -7.572 15.611 1.00 73.75 78 LEU A CA 1
ATOM 630 C C . LEU A 1 78 ? -9.702 -9.040 16.037 1.00 73.75 78 LEU A C 1
ATOM 632 O O . LEU A 1 78 ? -9.578 -9.280 17.240 1.00 73.75 78 LEU A O 1
ATOM 636 N N . GLU A 1 79 ? -9.730 -9.980 15.090 1.00 71.81 79 GLU A N 1
ATOM 637 C CA . GLU A 1 79 ? -9.449 -11.415 15.264 1.00 71.81 79 GLU A CA 1
ATOM 638 C C . GLU A 1 79 ? -7.942 -11.696 15.406 1.00 71.81 79 GLU A C 1
ATOM 640 O O . GLU A 1 79 ? -7.590 -12.518 16.285 1.00 71.81 79 GLU A O 1
#

Secondary structure (DSSP, 8-state):
-----HHHHHHHHHHHHHHHHHHHHHHHHHHHHHHHHHHHHHHHHHHHHHHHHHHTT--HHHHHHHHT--HHHHHHHH-

Radius of gyration: 26.03 Å; Cα contacts (8 Å, |Δi|>4): 26; chains: 1; bounding box: 61×27×58 Å